Protein AF-A0A0A9ZFW3-F1 (afdb_monomer)

Solvent-accessible surface area (backbone atoms only — not comparable to full-atom values): 6592 Å² total; per-residue (Å²): 140,88,88,81,91,62,102,49,97,73,62,45,85,66,94,65,52,55,90,81,42,54,62,85,85,72,57,80,88,50,43,68,63,51,64,67,38,91,66,41,46,36,39,43,69,52,36,42,74,56,47,74,78,54,72,65,83,84,45,44,75,70,75,27,88,46,57,48,48,48,59,60,51,46,66,77,46,44,78,88,39,70,93,46,49,77,49,68,45,53,97,78,48,69,63,37,37,48,53,31,26,66,74,108

Nearest PDB structures (foldseek):
  4f67-assembly1_A  TM=9.505E-01  e=7.099E-09  Legionella pneumophila subsp. pneumophila str. Philadelphia 1
  6yub-assembly2_C  TM=6.515E-01  e=5.276E-02  Thermochaetoides thermophila
  3g5j-assembly2_B  TM=6.387E-01  e=2.867E-01  Clostridioides difficile 630
  3o3w-assembly2_D  TM=6.341E-01  e=6.684E-01  Halalkalibacterium halodurans

InterPro domains:
  IPR001763 Rhodanese-like domain [PF00581] (29-101)
  IPR001763 Rhodanese-like domain [PS50206] (36-98)
  IPR020936 tRNA uridine(34) hydroxylase [PTHR43268] (1-102)
  IPR036873 Rhodanese-like domain superfamily [G3DSA:3.40.250.10] (14-104)
  IPR036873 Rhodanese-like domain superfamily [SSF52821] (12-104)

pLDDT: mean 93.44, std 3.22, range [82.56, 97.94]

Secondary structure (DSSP, 8-state):
------SSSS--SS---TTT-------HHHHHHHTTSTTEEEEE-S-HHHHHH---TTPBP---SSGGGHHHHHHHHTGGGTTSEEEEE-SSSHHHHHHHHHH-

Organism: Lygus hesperus (NCBI:txid30085)

Foldseek 3Di:
DDDDDDPDPADQQDDFDLVPDADDDDDPVCVVVQVPDPLEAEEELDEPVVVVVHDDPNYDYLNHRGNNCVLVSCVVCLVVCVPGHYHYDYDPCPSRSGNRRSSD

Structure (mmCIF, N/CA/C/O backbone):
data_AF-A0A0A9ZFW3-F1
#
_entry.id   AF-A0A0A9ZFW3-F1
#
loop_
_atom_site.group_PDB
_atom_site.id
_atom_site.type_symbol
_atom_site.label_atom_id
_atom_site.label_alt_id
_atom_site.label_comp_id
_atom_site.label_asym_id
_atom_site.label_entity_id
_atom_site.label_seq_id
_atom_site.pdbx_PDB_ins_code
_atom_site.Cartn_x
_atom_site.Cartn_y
_atom_site.Cartn_z
_atom_site.occupancy
_atom_site.B_iso_or_equiv
_atom_site.auth_seq_id
_atom_site.auth_comp_id
_atom_site.auth_asym_id
_atom_site.auth_atom_id
_atom_site.pdbx_PDB_model_num
ATOM 1 N N . MET A 1 1 ? 11.867 -18.912 -21.926 1.00 82.56 1 MET A N 1
ATOM 2 C CA . MET A 1 1 ? 12.233 -18.254 -20.649 1.00 82.56 1 MET A CA 1
ATOM 3 C C . MET A 1 1 ? 12.623 -16.803 -20.929 1.00 82.56 1 MET A C 1
ATOM 5 O O . MET A 1 1 ? 13.339 -16.586 -21.896 1.00 82.56 1 MET A O 1
ATOM 9 N N . LYS A 1 2 ? 12.135 -15.815 -20.160 1.00 91.75 2 LYS A N 1
ATOM 10 C CA . LYS A 1 2 ? 12.526 -14.394 -20.300 1.00 91.75 2 LYS A CA 1
ATOM 11 C C . LYS A 1 2 ? 13.198 -13.923 -19.007 1.00 91.75 2 LYS A C 1
ATOM 13 O O . LYS A 1 2 ? 12.572 -13.996 -17.958 1.00 91.75 2 LYS A O 1
ATOM 18 N N . LEU A 1 3 ? 14.427 -13.416 -19.101 1.00 93.56 3 LEU A N 1
ATOM 19 C CA . LEU A 1 3 ? 15.154 -12.775 -18.000 1.00 93.56 3 LEU A CA 1
ATOM 20 C C . LEU A 1 3 ? 15.158 -11.257 -18.221 1.00 93.56 3 LEU A C 1
ATOM 22 O O . LEU A 1 3 ? 15.347 -10.798 -19.348 1.00 93.56 3 LEU A O 1
ATOM 26 N N . LYS A 1 4 ? 14.940 -10.471 -17.164 1.00 92.75 4 LYS A N 1
ATOM 27 C CA . LYS A 1 4 ? 15.047 -9.007 -17.209 1.00 92.75 4 LYS A CA 1
ATOM 28 C C . LYS A 1 4 ? 15.877 -8.521 -16.030 1.00 92.75 4 LYS A C 1
ATOM 30 O O . LYS A 1 4 ? 15.493 -8.745 -14.889 1.00 92.75 4 LYS A O 1
ATOM 35 N N . ILE A 1 5 ? 16.963 -7.812 -16.319 1.00 93.31 5 ILE A N 1
ATOM 36 C CA . ILE A 1 5 ? 17.755 -7.105 -15.311 1.00 93.31 5 ILE A CA 1
ATOM 37 C C . ILE A 1 5 ? 17.143 -5.717 -15.128 1.00 93.31 5 ILE A C 1
ATOM 39 O O . ILE A 1 5 ? 16.876 -5.003 -16.100 1.00 93.31 5 ILE A O 1
ATOM 43 N N . LYS A 1 6 ? 16.865 -5.354 -13.881 1.00 90.19 6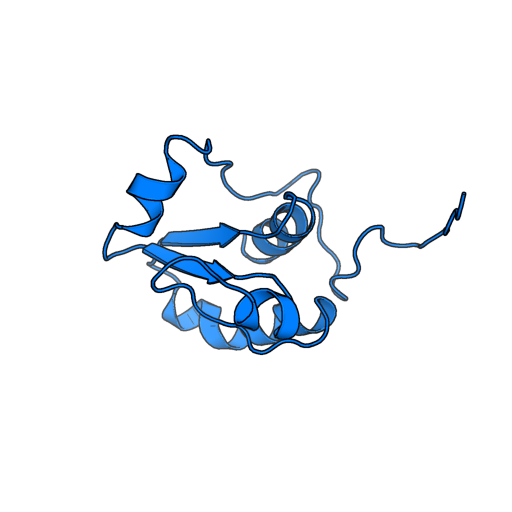 LYS A N 1
ATOM 44 C CA . LYS A 1 6 ? 16.301 -4.064 -13.486 1.00 90.19 6 LYS A CA 1
ATOM 45 C C . LYS A 1 6 ? 17.016 -3.603 -12.225 1.00 90.19 6 LYS A C 1
ATOM 47 O O . LYS A 1 6 ? 17.347 -4.433 -11.388 1.00 90.19 6 LYS A O 1
ATOM 52 N N . GLY A 1 7 ? 17.208 -2.292 -12.084 1.00 87.19 7 GLY A N 1
ATOM 53 C CA . GLY A 1 7 ? 17.725 -1.715 -10.837 1.00 87.19 7 GLY A CA 1
ATOM 54 C C . GLY A 1 7 ? 16.767 -1.895 -9.657 1.00 87.19 7 GLY A C 1
ATOM 55 O O . GLY A 1 7 ? 17.176 -1.778 -8.513 1.00 87.19 7 GLY A O 1
ATOM 56 N N . ASP A 1 8 ? 15.503 -2.208 -9.946 1.00 87.62 8 ASP A N 1
ATOM 57 C CA . ASP A 1 8 ? 14.456 -2.426 -8.963 1.00 87.62 8 ASP A CA 1
ATOM 58 C C . ASP A 1 8 ? 13.549 -3.570 -9.435 1.00 87.62 8 ASP A C 1
ATOM 60 O O . ASP A 1 8 ? 13.043 -3.529 -10.561 1.00 87.62 8 ASP A O 1
ATOM 64 N N . ILE A 1 9 ? 13.333 -4.585 -8.592 1.00 90.12 9 ILE A N 1
ATOM 65 C CA . ILE A 1 9 ? 12.523 -5.768 -8.949 1.00 90.12 9 ILE A CA 1
ATOM 66 C C . ILE A 1 9 ? 11.061 -5.361 -9.204 1.00 90.12 9 ILE A C 1
ATOM 68 O O . ILE A 1 9 ? 10.437 -5.806 -10.167 1.00 90.12 9 ILE A O 1
ATOM 72 N N . VAL A 1 10 ? 10.543 -4.447 -8.379 1.00 90.75 10 VAL A N 1
ATOM 73 C CA . VAL A 1 10 ? 9.250 -3.778 -8.562 1.00 90.75 10 VAL A CA 1
ATOM 74 C C . VAL A 1 10 ? 9.448 -2.289 -8.314 1.00 90.75 10 VAL A C 1
ATOM 76 O O . VAL A 1 10 ? 9.866 -1.885 -7.231 1.00 90.75 10 VAL A O 1
ATOM 79 N N . THR A 1 11 ? 9.188 -1.460 -9.320 1.00 92.50 11 THR A N 1
ATOM 80 C CA . THR A 1 11 ? 9.508 -0.029 -9.264 1.00 92.50 11 THR A CA 1
ATOM 81 C C . THR A 1 11 ? 8.421 0.752 -8.524 1.00 92.50 11 THR A C 1
ATOM 83 O O . THR A 1 11 ? 7.298 0.856 -9.018 1.00 92.50 11 THR A O 1
ATOM 86 N N . LEU A 1 12 ? 8.772 1.321 -7.365 1.00 93.00 12 LEU A N 1
ATOM 87 C CA . LEU A 1 12 ? 7.926 2.253 -6.601 1.00 93.00 12 LEU A CA 1
ATOM 88 C C . LEU A 1 12 ? 8.237 3.726 -6.939 1.00 93.00 12 LEU A C 1
ATOM 90 O O . LEU A 1 12 ? 7.398 4.591 -6.739 1.00 93.00 12 LEU A O 1
ATOM 94 N N . GLY A 1 13 ? 9.417 4.022 -7.493 1.00 90.62 13 GLY A N 1
ATOM 95 C CA . GLY A 1 13 ? 9.800 5.383 -7.904 1.00 90.62 13 GLY A CA 1
ATOM 96 C C . GLY A 1 13 ? 10.336 6.271 -6.776 1.00 90.62 13 GLY A C 1
ATOM 97 O O . GLY A 1 13 ? 10.844 7.350 -7.05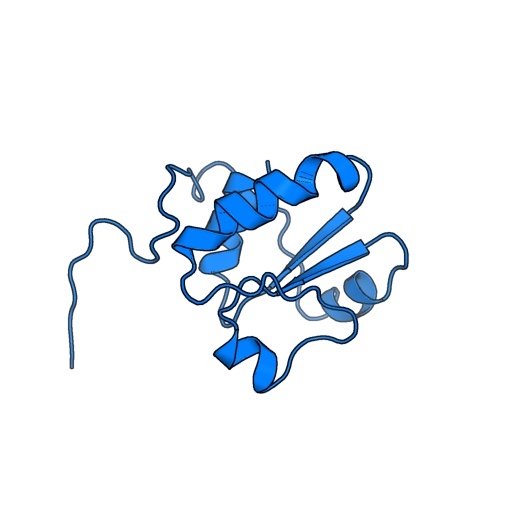5 1.00 90.62 13 GLY A O 1
ATOM 98 N N . VAL A 1 14 ? 10.299 5.794 -5.531 1.00 91.69 14 VAL A N 1
ATOM 99 C CA . VAL A 1 14 ? 10.953 6.404 -4.367 1.00 91.69 14 VAL A CA 1
ATOM 100 C C . VAL A 1 14 ? 11.852 5.380 -3.680 1.00 91.69 14 VAL A C 1
ATOM 102 O O . VAL A 1 14 ? 11.642 4.169 -3.806 1.00 91.69 14 VAL A O 1
ATOM 105 N N . ARG A 1 15 ? 12.880 5.863 -2.979 1.00 90.44 15 ARG A N 1
ATOM 106 C CA . ARG A 1 15 ? 13.804 5.006 -2.233 1.00 90.44 15 ARG A CA 1
ATOM 107 C C . ARG A 1 15 ? 13.117 4.502 -0.963 1.00 90.44 15 ARG A C 1
ATOM 109 O O . ARG A 1 15 ? 12.632 5.304 -0.178 1.00 90.44 15 ARG A O 1
ATOM 116 N N . VAL A 1 16 ? 13.115 3.185 -0.781 1.00 91.62 16 VAL A N 1
ATOM 117 C CA . VAL A 1 16 ? 12.593 2.476 0.397 1.00 91.62 16 VAL A CA 1
ATOM 118 C C . VAL A 1 16 ? 13.564 1.363 0.789 1.00 91.62 16 VAL A C 1
ATOM 120 O O . VAL A 1 16 ? 14.327 0.889 -0.058 1.00 91.62 16 VAL A O 1
ATOM 123 N N . GLU A 1 17 ? 13.528 0.930 2.048 1.00 89.50 17 GLU A N 1
ATOM 124 C CA . GLU A 1 17 ? 14.400 -0.124 2.589 1.00 89.50 17 GLU A CA 1
ATOM 125 C C . GLU A 1 17 ? 13.560 -1.298 3.137 1.00 89.50 17 GLU A C 1
ATOM 127 O O . GLU A 1 17 ? 13.539 -1.533 4.347 1.00 89.50 17 GLU A O 1
ATOM 132 N N . PRO A 1 18 ? 12.889 -2.082 2.262 1.00 86.56 18 PRO A N 1
ATOM 133 C CA . PRO A 1 18 ? 11.980 -3.165 2.661 1.00 86.56 18 PRO A CA 1
ATOM 134 C C . PRO A 1 18 ? 12.692 -4.368 3.304 1.00 86.56 18 PRO A C 1
ATOM 136 O O . PRO A 1 18 ? 12.060 -5.334 3.702 1.00 86.56 18 PRO A O 1
ATOM 139 N N . THR A 1 19 ? 14.021 -4.345 3.403 1.00 87.75 19 THR A N 1
ATOM 140 C CA . THR A 1 19 ? 14.799 -5.331 4.169 1.00 87.75 19 THR A CA 1
ATOM 141 C C . THR A 1 19 ? 15.030 -4.910 5.619 1.00 87.75 19 THR A C 1
ATOM 143 O O . THR A 1 19 ? 15.492 -5.723 6.415 1.00 87.75 19 THR A O 1
ATOM 146 N N . ARG A 1 20 ? 14.753 -3.647 5.967 1.00 88.12 20 ARG A N 1
ATOM 147 C CA . ARG A 1 20 ? 14.982 -3.085 7.307 1.00 88.12 20 ARG A CA 1
ATOM 148 C C . ARG A 1 20 ? 13.694 -2.646 7.980 1.00 88.12 20 ARG A C 1
ATOM 150 O O . ARG A 1 20 ? 13.537 -2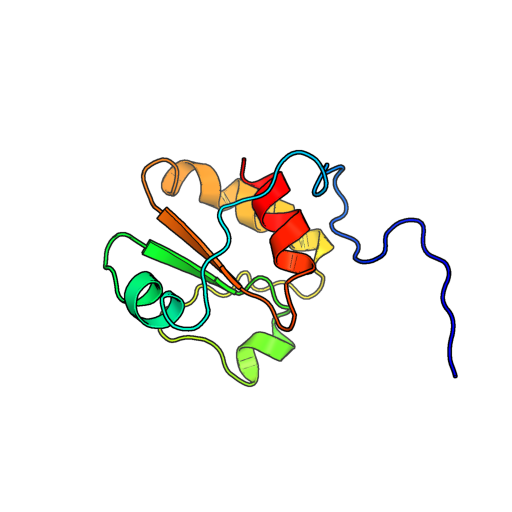.878 9.171 1.00 88.12 20 ARG A O 1
ATOM 157 N N . VAL A 1 21 ? 12.810 -1.992 7.229 1.00 89.12 21 VAL A N 1
ATOM 158 C CA . VAL A 1 21 ? 11.562 -1.425 7.744 1.00 89.12 21 VAL A CA 1
ATOM 159 C C . VAL A 1 21 ? 10.426 -1.870 6.841 1.00 89.12 21 VAL A C 1
ATOM 161 O O . VAL A 1 21 ? 10.380 -1.492 5.671 1.00 89.12 21 VAL A O 1
ATOM 164 N N . VAL A 1 22 ? 9.524 -2.675 7.394 1.00 92.06 22 VAL A N 1
ATOM 165 C CA . VAL A 1 22 ? 8.292 -3.146 6.753 1.00 92.06 22 VAL A CA 1
ATOM 166 C C . VAL A 1 22 ? 7.166 -3.158 7.774 1.00 92.06 22 VAL A C 1
ATOM 168 O O . VAL A 1 22 ? 7.405 -3.131 8.983 1.00 92.06 22 VAL A O 1
ATOM 171 N N . GLY A 1 23 ? 5.933 -3.184 7.273 1.00 90.44 23 GLY A N 1
ATOM 172 C CA . GLY A 1 23 ? 4.744 -3.318 8.104 1.00 90.44 23 GLY A CA 1
ATOM 173 C C . GLY A 1 23 ? 4.646 -4.676 8.797 1.00 90.44 23 GLY A C 1
ATOM 174 O O . GLY A 1 23 ? 5.496 -5.556 8.665 1.00 90.44 23 GLY A O 1
ATOM 175 N N . THR A 1 24 ? 3.557 -4.857 9.532 1.00 93.75 24 THR A N 1
ATOM 176 C CA . THR A 1 24 ? 3.244 -6.134 10.170 1.00 93.75 24 THR A CA 1
ATOM 177 C C . THR A 1 24 ? 2.659 -7.105 9.150 1.00 93.75 24 THR A C 1
ATOM 179 O O . THR A 1 24 ? 1.672 -6.798 8.480 1.00 93.75 24 THR A O 1
ATOM 182 N N . TYR A 1 25 ? 3.254 -8.292 9.055 1.00 95.00 25 TYR A N 1
ATOM 183 C CA . TYR A 1 25 ? 2.692 -9.395 8.284 1.00 95.00 25 TYR A CA 1
ATOM 184 C C . TYR A 1 25 ? 1.443 -9.938 8.971 1.00 95.00 25 TYR A C 1
ATOM 186 O O . TYR A 1 25 ? 1.413 -10.100 10.189 1.00 95.00 25 TYR A O 1
ATOM 194 N N . VAL A 1 26 ? 0.419 -10.233 8.175 1.00 95.44 26 VAL A N 1
ATOM 195 C CA . VAL A 1 26 ? -0.850 -10.782 8.652 1.00 95.44 26 VAL A CA 1
ATOM 196 C C . VAL A 1 26 ? -1.065 -12.119 7.967 1.00 95.44 26 VAL A C 1
ATOM 198 O O . VAL A 1 26 ? -1.054 -12.196 6.736 1.00 95.44 26 VAL A O 1
ATOM 201 N N . GLU A 1 27 ? -1.270 -13.171 8.756 1.00 94.38 27 GLU A N 1
ATOM 202 C CA . GLU A 1 27 ? -1.529 -14.498 8.210 1.00 94.38 27 GLU A CA 1
ATOM 203 C C . GLU A 1 27 ? -2.872 -14.526 7.459 1.00 94.38 27 GLU A C 1
ATOM 205 O O . GLU A 1 27 ? -3.837 -13.877 7.883 1.00 94.38 27 GLU A O 1
ATOM 210 N N . PRO A 1 28 ? -3.015 -15.333 6.390 1.00 91.88 28 PRO A N 1
ATOM 211 C CA . PRO A 1 28 ? -4.261 -15.411 5.622 1.00 91.88 28 PRO A CA 1
ATOM 212 C C . PRO A 1 28 ? -5.503 -15.716 6.473 1.00 91.88 28 PRO A C 1
ATOM 214 O O . PRO A 1 28 ? -6.595 -15.226 6.185 1.00 91.88 28 PRO A O 1
ATOM 217 N N . ARG A 1 29 ? -5.335 -16.498 7.549 1.00 93.19 29 ARG A N 1
ATOM 218 C CA . ARG A 1 29 ? -6.408 -16.845 8.497 1.00 93.19 29 ARG A CA 1
ATOM 219 C C . ARG A 1 29 ? -6.903 -15.650 9.322 1.00 93.19 29 ARG A C 1
ATOM 221 O O . ARG A 1 29 ? -8.047 -15.652 9.760 1.00 93.19 29 ARG A O 1
ATOM 228 N N . GLU A 1 30 ? -6.058 -14.641 9.520 1.00 95.06 30 GLU A N 1
ATOM 229 C CA . GLU A 1 30 ? -6.349 -13.438 10.312 1.00 95.06 30 GLU A CA 1
ATOM 230 C C . GLU A 1 30 ? -6.808 -12.274 9.427 1.00 95.06 30 GLU A C 1
ATOM 232 O O . GLU A 1 30 ? -7.558 -11.407 9.877 1.00 95.06 30 GLU A O 1
ATOM 237 N N . TRP A 1 31 ? -6.427 -12.286 8.145 1.00 95.62 31 TRP A N 1
ATOM 238 C CA . TRP A 1 31 ? -6.737 -11.230 7.181 1.00 95.62 31 TRP A CA 1
ATOM 239 C C . TRP A 1 31 ? -8.228 -10.889 7.119 1.00 95.62 31 TRP A C 1
ATOM 241 O O . TRP A 1 31 ? -8.605 -9.724 7.234 1.00 95.62 31 TRP A O 1
ATOM 251 N N . ASN A 1 32 ? -9.091 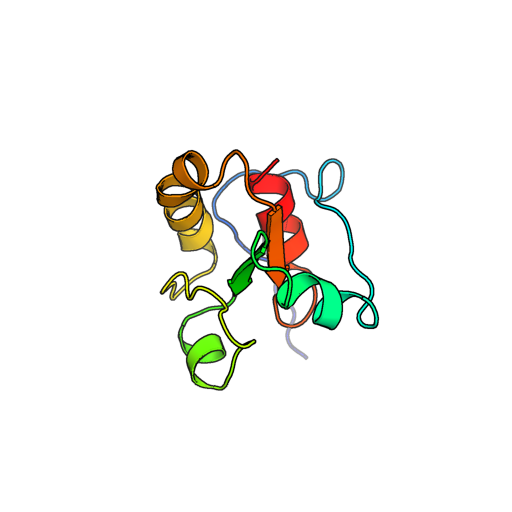-11.901 6.990 1.00 94.88 32 ASN A N 1
ATOM 252 C CA . ASN A 1 32 ? -10.534 -11.684 6.866 1.00 94.88 32 ASN A CA 1
ATOM 253 C C . ASN A 1 32 ? -11.142 -11.026 8.109 1.00 94.88 32 ASN A C 1
ATOM 255 O O . ASN A 1 32 ? -12.077 -10.242 7.970 1.00 94.88 32 ASN A O 1
ATOM 259 N N . ALA A 1 33 ? -10.628 -11.342 9.301 1.00 95.38 33 ALA A N 1
ATOM 260 C CA . ALA A 1 33 ? -11.074 -10.723 10.544 1.00 95.38 33 ALA A CA 1
ATOM 261 C C . ALA A 1 33 ? -10.568 -9.278 10.654 1.00 95.38 33 ALA A C 1
ATOM 263 O O . ALA A 1 33 ? -11.312 -8.405 11.092 1.00 95.38 33 ALA A O 1
ATOM 264 N N . LEU A 1 34 ? -9.334 -9.010 10.213 1.00 95.56 34 LEU A N 1
ATOM 265 C CA . LEU A 1 34 ? -8.749 -7.669 10.195 1.00 95.56 34 LEU A CA 1
ATOM 266 C C . LEU A 1 34 ? -9.539 -6.713 9.292 1.00 95.56 34 LEU A C 1
ATOM 268 O O . LEU A 1 34 ? -9.933 -5.642 9.739 1.00 95.56 34 LEU A O 1
ATOM 272 N N . ILE A 1 35 ? -9.809 -7.098 8.041 1.00 95.88 35 ILE A N 1
ATOM 273 C CA . ILE A 1 35 ? -10.463 -6.210 7.059 1.00 95.88 35 ILE A CA 1
ATOM 274 C C . ILE A 1 35 ? -11.951 -5.950 7.339 1.00 95.88 35 ILE A C 1
ATOM 276 O O . ILE A 1 35 ? -12.565 -5.128 6.665 1.00 95.88 35 ILE A O 1
ATOM 280 N N . GLN A 1 36 ? -12.548 -6.669 8.292 1.00 94.69 36 GLN A N 1
ATOM 281 C CA . GLN A 1 36 ? -13.927 -6.448 8.740 1.00 94.69 36 GLN A CA 1
ATOM 282 C C . GLN A 1 36 ? -14.020 -5.446 9.896 1.00 94.69 36 GLN A C 1
ATOM 284 O O . GLN A 1 36 ? -15.123 -5.023 10.244 1.00 94.69 36 GLN A O 1
ATOM 289 N N . GLN A 1 37 ? -12.891 -5.069 10.501 1.00 94.88 37 GLN A N 1
ATOM 290 C CA . GLN A 1 37 ? -12.884 -4.109 11.598 1.00 94.88 37 GLN A CA 1
ATOM 291 C C . GLN A 1 37 ? -13.212 -2.697 11.077 1.00 94.88 37 GLN A C 1
ATOM 293 O O . GLN A 1 37 ? -12.664 -2.273 10.058 1.00 94.88 37 GLN A O 1
ATOM 298 N N . PRO A 1 38 ? -14.084 -1.939 11.763 1.00 90.00 38 PRO A N 1
ATOM 299 C CA . PRO A 1 38 ? -14.536 -0.625 11.297 1.00 90.00 38 PRO A CA 1
ATOM 300 C C . PRO A 1 38 ? -13.446 0.460 11.349 1.00 90.00 38 PRO A C 1
ATOM 302 O O . PRO A 1 38 ? -13.557 1.479 10.669 1.00 90.00 38 PRO A O 1
ATOM 305 N N . ASP A 1 39 ? -12.400 0.262 12.153 1.00 91.50 39 ASP A N 1
ATOM 306 C CA . ASP A 1 39 ? -11.247 1.156 12.306 1.00 91.50 39 ASP A CA 1
ATOM 307 C C . ASP A 1 39 ? -10.100 0.846 11.327 1.00 91.50 39 ASP A C 1
ATOM 309 O O . ASP A 1 39 ? -9.073 1.532 11.343 1.00 91.50 39 ASP A O 1
ATOM 313 N N . VAL A 1 40 ? -10.268 -0.163 10.464 1.00 95.81 40 VAL A N 1
ATOM 314 C CA . VAL A 1 40 ? -9.256 -0.590 9.497 1.00 95.81 40 VAL A CA 1
ATOM 315 C C . VAL A 1 40 ? -9.568 -0.039 8.111 1.00 95.81 40 VAL A C 1
ATOM 317 O O . VAL A 1 40 ? -10.621 -0.280 7.524 1.00 95.81 40 VAL A O 1
ATOM 320 N N . ILE A 1 41 ? -8.597 0.672 7.550 1.00 96.50 41 ILE A N 1
ATOM 321 C CA . ILE A 1 41 ? -8.594 1.088 6.154 1.00 96.50 41 ILE A CA 1
ATOM 322 C C . ILE A 1 41 ? -7.934 -0.004 5.334 1.00 96.50 41 ILE A C 1
ATOM 324 O O . ILE A 1 41 ? -6.775 -0.344 5.556 1.00 96.50 41 ILE A O 1
ATOM 328 N N . VAL A 1 42 ? -8.652 -0.511 4.343 1.00 97.31 42 VAL A N 1
ATOM 329 C CA . VAL A 1 42 ? -8.150 -1.546 3.444 1.00 97.31 42 VAL A CA 1
ATOM 330 C C . VAL A 1 42 ? -7.752 -0.894 2.124 1.00 97.31 42 VAL A C 1
ATOM 332 O O . VAL A 1 42 ? -8.575 -0.236 1.494 1.00 97.31 42 VAL A O 1
ATOM 335 N N . ILE A 1 43 ? -6.503 -1.064 1.690 1.00 97.31 43 ILE A N 1
ATOM 33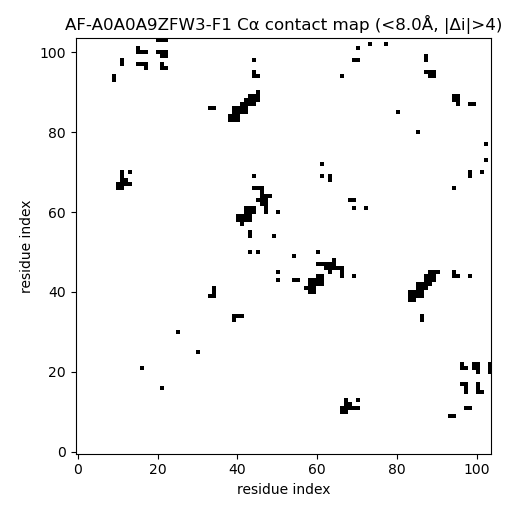6 C CA . ILE A 1 43 ? -5.973 -0.469 0.456 1.00 97.31 43 ILE A CA 1
ATOM 337 C C . ILE A 1 43 ? -5.521 -1.571 -0.497 1.00 97.31 43 ILE A C 1
ATOM 339 O O . ILE A 1 43 ? -4.674 -2.406 -0.167 1.00 97.31 43 ILE A O 1
ATOM 343 N N . ASP A 1 44 ? -6.048 -1.527 -1.717 1.00 97.62 44 ASP A N 1
ATOM 344 C CA . ASP A 1 44 ? -5.577 -2.363 -2.812 1.00 97.62 44 ASP A CA 1
ATOM 345 C C . ASP A 1 44 ? -4.379 -1.686 -3.488 1.00 97.62 44 ASP A C 1
ATOM 347 O O . ASP A 1 44 ? -4.522 -0.682 -4.176 1.00 97.62 44 ASP A O 1
ATOM 351 N N . THR A 1 45 ? -3.171 -2.214 -3.300 1.00 96.31 45 THR A N 1
ATOM 352 C CA . THR A 1 45 ? -1.948 -1.602 -3.867 1.00 96.31 45 THR A CA 1
ATOM 353 C C . THR A 1 45 ? -1.728 -1.960 -5.344 1.00 9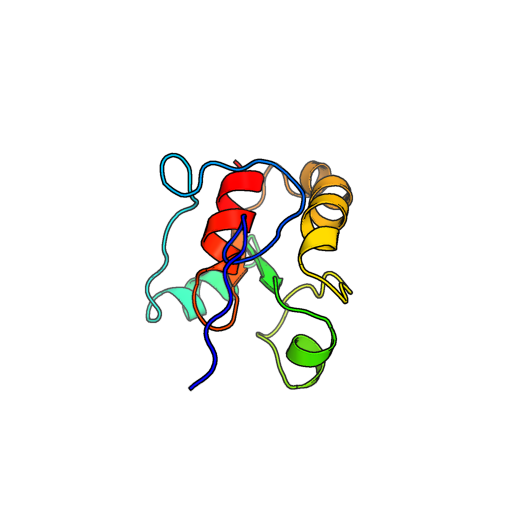6.31 45 THR A C 1
ATOM 355 O O . THR A 1 45 ? -0.673 -1.673 -5.926 1.00 96.31 45 THR A O 1
ATOM 358 N N . ARG A 1 46 ? -2.696 -2.649 -5.961 1.00 97.19 46 ARG A N 1
ATOM 359 C CA . ARG A 1 46 ? -2.621 -3.098 -7.348 1.00 97.19 46 ARG A CA 1
ATOM 360 C C . ARG A 1 46 ? -3.031 -2.006 -8.332 1.00 97.19 46 ARG A C 1
ATOM 362 O O . ARG A 1 46 ? -3.553 -0.958 -7.966 1.00 97.19 46 ARG A O 1
ATOM 369 N N . ASN A 1 47 ? -2.771 -2.255 -9.61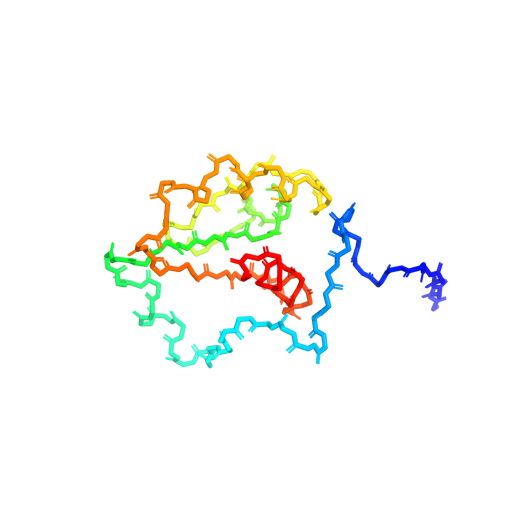4 1.00 96.31 47 ASN A N 1
ATOM 370 C CA . ASN A 1 47 ? -3.198 -1.335 -10.660 1.00 96.31 47 ASN A CA 1
ATOM 371 C C . ASN A 1 47 ? -4.718 -1.423 -10.872 1.00 96.31 47 ASN A C 1
ATOM 373 O O . ASN A 1 47 ? -5.334 -2.463 -10.642 1.00 96.31 47 ASN A O 1
ATOM 377 N N . GLU A 1 48 ? -5.301 -0.363 -11.427 1.00 95.75 48 GLU A N 1
ATOM 378 C CA . GLU A 1 48 ? -6.738 -0.221 -11.688 1.00 95.75 48 GLU A CA 1
ATOM 379 C C . GLU A 1 48 ? -7.340 -1.429 -12.426 1.00 95.75 48 GLU A C 1
ATOM 381 O O . GLU A 1 48 ? -8.441 -1.876 -12.110 1.00 95.75 48 GLU A O 1
ATOM 386 N N . TYR A 1 49 ? -6.619 -2.003 -13.394 1.00 96.00 49 TYR A N 1
ATOM 387 C CA . TYR A 1 49 ? -7.115 -3.169 -14.125 1.00 96.00 49 TYR A CA 1
ATOM 388 C C . TYR A 1 49 ? -7.284 -4.404 -13.224 1.00 96.00 49 TYR A C 1
ATOM 390 O O . TYR A 1 49 ? -8.242 -5.143 -13.416 1.00 96.00 49 TYR A O 1
ATOM 398 N N . GLU A 1 50 ? -6.397 -4.610 -12.244 1.00 96.19 50 GLU A N 1
ATOM 399 C CA . GLU A 1 50 ? -6.450 -5.737 -11.301 1.00 96.19 50 GLU A CA 1
ATOM 400 C C . GLU A 1 50 ? -7.601 -5.552 -10.311 1.00 96.19 50 GLU A C 1
ATOM 402 O O . GLU A 1 50 ? -8.309 -6.510 -10.012 1.00 96.19 50 GLU A O 1
ATOM 407 N N . PHE A 1 51 ? -7.816 -4.314 -9.854 1.00 96.94 51 PHE A N 1
ATOM 408 C CA . PHE A 1 51 ? -8.934 -3.959 -8.981 1.00 96.94 51 PHE A CA 1
ATOM 409 C C . PHE A 1 51 ? -10.284 -4.242 -9.652 1.00 96.94 51 PHE A C 1
ATOM 411 O O . PHE A 1 51 ? -11.164 -4.847 -9.047 1.00 96.94 51 PHE A O 1
ATOM 418 N N . ARG A 1 52 ? -10.441 -3.848 -10.926 1.00 95.50 52 ARG A N 1
ATOM 419 C CA . ARG A 1 52 ? -11.692 -4.037 -11.686 1.00 95.50 52 ARG A CA 1
ATOM 420 C C . ARG A 1 52 ? -12.069 -5.502 -11.897 1.00 95.50 52 ARG A C 1
ATOM 422 O O . ARG A 1 52 ? -13.250 -5.793 -12.038 1.00 95.50 52 ARG A O 1
ATOM 429 N N . VAL A 1 53 ? -11.090 -6.407 -11.938 1.00 96.56 53 VAL A N 1
ATOM 430 C CA . VAL A 1 53 ? -11.351 -7.856 -12.032 1.00 96.56 53 VAL A CA 1
ATOM 431 C C . VAL A 1 53 ? -11.926 -8.399 -10.719 1.00 96.56 53 VAL A C 1
ATOM 433 O O . VAL A 1 53 ? -12.672 -9.372 -10.727 1.00 96.56 53 VAL A O 1
ATOM 436 N N . GLY A 1 54 ? -11.614 -7.759 -9.594 1.00 96.69 54 GLY A N 1
ATOM 437 C CA . GLY A 1 54 ? -12.129 -8.109 -8.279 1.00 96.69 54 GLY A CA 1
ATOM 438 C C . GLY A 1 54 ? -11.191 -7.630 -7.180 1.00 96.69 54 GLY A C 1
ATOM 439 O O . GLY A 1 54 ? -9.972 -7.585 -7.359 1.00 96.69 54 GLY A O 1
ATOM 440 N N . THR A 1 55 ? -11.756 -7.286 -6.029 1.00 97.94 55 THR A N 1
ATOM 441 C CA . THR A 1 55 ? -11.021 -6.784 -4.863 1.00 97.94 55 THR A CA 1
ATOM 442 C C . THR A 1 55 ? -11.702 -7.233 -3.565 1.00 97.94 55 THR A C 1
ATOM 444 O O . THR A 1 55 ? -12.804 -7.789 -3.600 1.00 97.94 55 THR A O 1
ATOM 447 N N . PHE A 1 56 ? -11.072 -6.989 -2.415 1.00 96.44 56 PHE A N 1
ATOM 448 C CA . PHE A 1 56 ? -11.730 -7.188 -1.124 1.00 96.44 56 PHE A CA 1
ATOM 449 C C . PHE A 1 56 ? -12.830 -6.142 -0.909 1.00 96.44 56 PHE A C 1
ATOM 451 O O . PHE A 1 56 ? -12.732 -4.992 -1.340 1.00 96.44 56 PHE A O 1
ATOM 458 N N . ARG A 1 57 ? -13.909 -6.543 -0.230 1.00 94.44 57 ARG A N 1
ATOM 459 C CA . ARG A 1 57 ? -15.034 -5.650 0.072 1.00 94.44 57 ARG A CA 1
ATOM 460 C C . ARG A 1 57 ? -14.547 -4.458 0.900 1.00 94.44 57 ARG A C 1
ATOM 462 O O . ARG A 1 57 ? -13.861 -4.649 1.894 1.00 94.44 57 ARG A O 1
ATOM 469 N N . GLY A 1 58 ? -14.931 -3.249 0.493 1.00 94.25 58 GLY A N 1
ATOM 470 C CA . GLY A 1 58 ? -14.547 -2.015 1.186 1.00 94.25 58 GLY A CA 1
ATOM 471 C C . GLY A 1 58 ? -13.107 -1.560 0.930 1.00 94.25 58 GLY A C 1
ATOM 472 O O . GLY A 1 58 ? -12.705 -0.540 1.482 1.00 94.25 58 GLY A O 1
ATOM 473 N N . ALA A 1 59 ? -12.340 -2.266 0.089 1.00 97.31 59 ALA A N 1
ATOM 474 C CA . ALA A 1 59 ? -10.995 -1.843 -0.271 1.00 97.31 59 ALA A CA 1
ATOM 475 C C . ALA A 1 59 ? -11.014 -0.554 -1.104 1.00 97.31 59 ALA A C 1
ATOM 477 O O . ALA A 1 59 ? -11.758 -0.425 -2.080 1.00 97.31 59 ALA A O 1
ATOM 478 N N . ILE A 1 60 ? -10.147 0.384 -0.734 1.00 97.00 60 ILE A N 1
ATOM 479 C CA . ILE A 1 60 ? -9.919 1.625 -1.462 1.00 97.00 60 ILE A CA 1
ATOM 480 C C . ILE A 1 60 ? -9.104 1.317 -2.717 1.00 97.00 60 ILE A C 1
ATOM 482 O O . ILE A 1 60 ? -8.040 0.694 -2.651 1.00 97.00 60 ILE A O 1
ATOM 486 N N . ASN A 1 61 ? -9.603 1.795 -3.858 1.00 96.94 61 ASN A N 1
ATOM 487 C CA . ASN A 1 61 ? -8.870 1.804 -5.115 1.00 96.94 61 ASN A CA 1
ATOM 488 C C . ASN A 1 61 ? -8.019 3.081 -5.200 1.00 96.94 61 ASN A C 1
ATOM 490 O O . ASN A 1 61 ? -8.585 4.173 -5.224 1.00 96.94 61 ASN A O 1
ATOM 494 N N . PRO A 1 62 ? -6.686 2.990 -5.310 1.00 95.38 62 PRO A N 1
ATOM 495 C CA . PRO A 1 62 ? -5.838 4.164 -5.483 1.00 95.38 62 PRO A CA 1
ATOM 496 C C . PRO A 1 62 ? -5.902 4.751 -6.906 1.00 95.38 62 PRO A C 1
ATOM 498 O O . PRO A 1 62 ? -5.265 5.764 -7.177 1.00 95.38 62 PRO A O 1
ATOM 501 N N . HIS A 1 63 ? -6.642 4.119 -7.828 1.00 96.44 63 HIS A N 1
ATOM 502 C CA . HIS A 1 63 ? -6.812 4.540 -9.225 1.00 96.44 63 HIS A CA 1
ATOM 503 C C . HIS A 1 63 ? -5.482 4.709 -9.985 1.00 96.44 63 HIS A C 1
ATOM 505 O O . HIS A 1 63 ? -5.339 5.556 -10.869 1.00 96.44 63 HIS A O 1
ATOM 511 N N . ILE A 1 64 ? -4.494 3.869 -9.660 1.00 95.94 64 ILE A N 1
ATOM 512 C CA . ILE A 1 64 ? -3.166 3.902 -10.280 1.00 95.94 64 ILE A CA 1
ATOM 513 C C . ILE A 1 64 ? -3.086 2.977 -11.494 1.00 95.94 64 ILE A C 1
ATOM 515 O O . ILE A 1 64 ? -3.580 1.850 -11.493 1.00 95.94 64 ILE A O 1
ATOM 519 N N . ARG A 1 65 ? -2.383 3.419 -12.537 1.00 96.50 65 ARG A N 1
ATOM 520 C CA . ARG A 1 65 ? -2.032 2.584 -13.700 1.00 96.50 65 ARG A CA 1
ATOM 521 C C . ARG A 1 65 ? -0.657 1.944 -13.547 1.00 96.50 65 ARG A C 1
ATOM 523 O O . ARG A 1 65 ? -0.363 0.950 -14.210 1.00 96.50 65 ARG A O 1
ATOM 530 N N . ARG A 1 66 ? 0.203 2.542 -12.721 1.00 95.62 66 ARG A N 1
ATOM 531 C CA . ARG A 1 66 ? 1.557 2.079 -12.413 1.00 95.62 66 ARG A CA 1
ATOM 532 C C . ARG A 1 66 ? 1.804 2.209 -10.918 1.00 95.62 66 ARG A C 1
ATOM 534 O O . ARG A 1 66 ? 1.459 3.225 -10.324 1.00 95.62 66 ARG A O 1
ATOM 541 N N . PHE A 1 67 ? 2.506 1.236 -10.344 1.00 95.62 67 PHE A N 1
ATOM 542 C CA . PHE A 1 67 ? 2.859 1.246 -8.922 1.00 95.62 67 PHE A CA 1
ATOM 543 C C . PHE A 1 67 ? 3.717 2.455 -8.511 1.00 95.62 67 PHE A C 1
ATOM 545 O O . PHE A 1 67 ? 3.650 2.896 -7.372 1.00 95.62 67 PHE A O 1
ATOM 552 N N . THR A 1 68 ? 4.432 3.074 -9.454 1.00 96.00 68 THR A N 1
ATOM 553 C CA . THR A 1 68 ? 5.164 4.329 -9.226 1.00 96.00 68 THR A CA 1
ATOM 554 C C . THR A 1 68 ? 4.283 5.519 -8.843 1.00 96.00 68 THR A C 1
ATOM 556 O O . THR A 1 68 ? 4.807 6.530 -8.406 1.00 96.00 68 THR A O 1
ATOM 559 N N . GLN A 1 69 ? 2.965 5.428 -9.042 1.00 96.94 69 GLN A N 1
ATOM 560 C CA . GLN A 1 69 ? 1.996 6.468 -8.673 1.00 96.94 69 GLN A CA 1
ATOM 561 C C . GLN A 1 69 ? 1.445 6.271 -7.251 1.00 96.94 69 GLN A C 1
ATOM 563 O O . GLN A 1 69 ? 0.761 7.144 -6.725 1.00 96.94 69 GLN A O 1
ATOM 568 N N . PHE A 1 70 ? 1.719 5.123 -6.622 1.00 96.62 70 PHE A N 1
ATOM 569 C CA . PHE A 1 70 ? 1.248 4.823 -5.272 1.00 96.62 70 PHE A CA 1
ATOM 570 C C . PHE A 1 70 ? 1.773 5.800 -4.199 1.00 96.62 70 PHE A C 1
ATOM 572 O O . PHE A 1 70 ? 0.982 6.170 -3.333 1.00 96.62 70 PHE A O 1
ATOM 579 N N . PRO A 1 71 ? 3.038 6.276 -4.238 1.00 96.19 71 PRO A N 1
ATOM 580 C CA . PRO A 1 71 ? 3.523 7.252 -3.261 1.00 96.19 71 PRO A CA 1
ATOM 581 C C . PRO A 1 71 ? 2.712 8.550 -3.239 1.00 96.19 71 PRO A C 1
ATOM 583 O O . PRO A 1 71 ? 2.416 9.067 -2.164 1.00 96.19 71 PRO A O 1
ATOM 586 N N . ASP A 1 72 ? 2.303 9.048 -4.409 1.00 96.12 72 ASP A N 1
ATOM 587 C CA . ASP A 1 72 ? 1.482 10.258 -4.507 1.00 96.12 72 ASP A CA 1
ATOM 588 C C . ASP A 1 72 ? 0.098 10.042 -3.898 1.00 96.12 72 ASP A C 1
ATOM 590 O O . ASP A 1 72 ? -0.375 10.877 -3.128 1.00 96.12 72 ASP A O 1
ATOM 594 N N . PHE A 1 73 ? -0.526 8.897 -4.194 1.00 95.75 73 PHE A N 1
ATOM 595 C CA . PHE A 1 73 ? -1.787 8.506 -3.569 1.00 95.75 73 PHE A CA 1
ATOM 596 C C . PHE A 1 73 ? -1.658 8.473 -2.044 1.00 95.75 73 PHE A C 1
ATOM 598 O O . PHE A 1 73 ? -2.460 9.100 -1.352 1.00 95.75 73 PHE A O 1
ATOM 605 N N . LEU A 1 74 ? -0.630 7.798 -1.521 1.00 94.31 74 LEU A N 1
ATOM 606 C CA . LEU A 1 74 ? -0.428 7.672 -0.083 1.00 94.31 74 LEU A CA 1
ATOM 607 C C . LEU A 1 74 ? -0.220 9.044 0.563 1.00 94.31 74 LEU A C 1
ATOM 609 O O . LEU A 1 74 ? -0.901 9.362 1.529 1.00 94.31 74 LEU A O 1
ATOM 613 N N . ARG A 1 75 ? 0.636 9.901 -0.006 1.00 92.81 75 ARG A N 1
ATOM 614 C CA . ARG A 1 75 ? 0.915 11.249 0.515 1.00 92.81 75 ARG A CA 1
ATOM 615 C C . ARG A 1 75 ? -0.340 12.119 0.625 1.00 92.81 75 ARG A C 1
ATOM 617 O O . ARG A 1 75 ? -0.456 12.892 1.569 1.00 92.81 75 ARG A O 1
ATOM 624 N N . LEU A 1 76 ? -1.272 11.999 -0.320 1.00 94.06 76 LEU A N 1
ATOM 625 C CA . LEU A 1 76 ? -2.534 12.748 -0.297 1.00 94.06 76 LEU A CA 1
ATOM 626 C C . LEU A 1 76 ? -3.492 12.287 0.813 1.00 94.06 76 LEU A C 1
ATOM 628 O O . LEU A 1 76 ? -4.357 13.057 1.217 1.00 94.06 76 LEU A O 1
ATOM 632 N N . HIS A 1 77 ? -3.346 11.052 1.299 1.00 92.94 77 HIS A N 1
ATOM 633 C CA . HIS A 1 77 ? -4.285 10.428 2.232 1.00 92.94 77 HIS A CA 1
ATOM 634 C C . HIS A 1 77 ? -3.672 10.110 3.605 1.00 92.94 77 HIS A C 1
ATOM 636 O O . HIS A 1 77 ? -4.410 9.812 4.536 1.00 92.94 77 HIS A O 1
ATOM 642 N N . LEU A 1 78 ? -2.351 10.167 3.768 1.00 87.69 78 LEU A N 1
ATOM 643 C CA . LEU A 1 78 ? -1.695 9.719 4.998 1.00 87.69 78 LEU A CA 1
ATOM 644 C C . LEU A 1 78 ? -2.082 10.580 6.210 1.00 87.69 78 LEU A C 1
ATOM 646 O O . LEU A 1 78 ? -2.339 10.045 7.283 1.00 87.69 78 LEU A O 1
ATOM 650 N N . GLU A 1 79 ? -2.202 11.898 6.025 1.00 88.12 79 GLU A N 1
ATOM 651 C CA . GLU A 1 79 ? -2.574 12.840 7.094 1.00 88.12 79 GLU A CA 1
ATOM 652 C C . GLU A 1 79 ? -3.934 12.512 7.727 1.00 88.12 79 GLU A C 1
ATOM 654 O O . GLU A 1 79 ? -4.064 12.457 8.946 1.00 88.12 79 GLU A O 1
ATOM 659 N N . GLN A 1 80 ? -4.942 12.215 6.906 1.00 90.50 80 GLN A N 1
ATOM 660 C CA . GLN A 1 80 ? -6.293 11.867 7.372 1.00 90.50 80 GLN A CA 1
ATOM 661 C C . GLN A 1 80 ? -6.386 10.457 7.982 1.00 90.50 80 GLN A C 1
ATOM 663 O O . GLN A 1 80 ? -7.415 10.098 8.559 1.00 90.50 80 GLN A O 1
ATOM 668 N N . TRP A 1 81 ? -5.349 9.632 7.825 1.00 91.81 81 TRP A N 1
ATOM 669 C CA . TRP A 1 81 ? -5.313 8.243 8.290 1.00 91.81 81 TRP A CA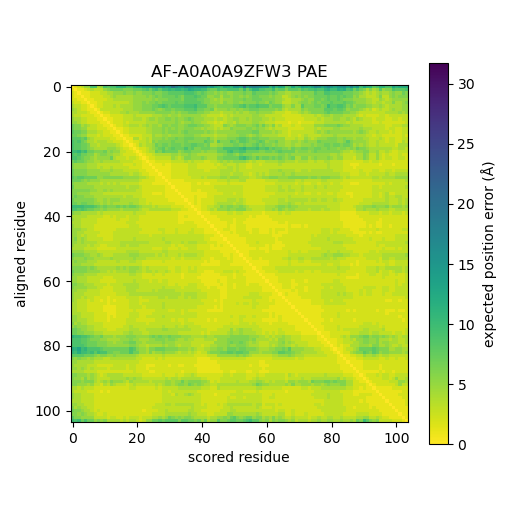 1
ATOM 670 C C . TRP A 1 81 ? -4.311 8.010 9.418 1.00 91.81 81 TRP A C 1
ATOM 672 O O . TRP A 1 81 ? -4.128 6.867 9.823 1.00 91.81 81 TRP A O 1
ATOM 682 N N . ARG A 1 82 ? -3.700 9.075 9.947 1.00 85.69 82 ARG A N 1
ATOM 683 C CA . ARG A 1 82 ? -2.635 9.013 10.956 1.00 85.69 82 ARG A CA 1
ATOM 684 C C . ARG A 1 82 ? -2.989 8.159 12.182 1.00 85.69 82 ARG A C 1
ATOM 686 O O . ARG A 1 82 ? -2.128 7.442 12.676 1.00 85.69 82 ARG A O 1
ATOM 693 N N . ASP A 1 83 ? -4.250 8.185 12.610 1.00 87.94 83 ASP A N 1
ATOM 694 C CA . ASP A 1 83 ? -4.739 7.450 13.789 1.00 87.94 83 ASP A CA 1
ATOM 695 C C . ASP A 1 83 ? -5.493 6.153 13.441 1.00 87.94 83 ASP A C 1
ATOM 697 O O . ASP A 1 83 ? -6.159 5.559 14.289 1.00 87.94 83 ASP A O 1
ATOM 701 N N . LYS A 1 84 ? -5.443 5.716 12.177 1.00 91.12 84 LYS A N 1
ATOM 702 C CA . LYS A 1 84 ? -6.172 4.541 11.684 1.00 91.12 84 LYS A CA 1
ATOM 703 C C . LYS A 1 84 ? -5.224 3.404 11.340 1.00 91.12 84 LYS A C 1
ATOM 705 O O . LYS A 1 84 ? -4.103 3.611 10.883 1.00 91.12 84 LYS A O 1
ATOM 710 N N . LYS A 1 85 ? -5.707 2.172 11.492 1.00 93.62 85 LYS A N 1
ATOM 711 C CA . LYS A 1 85 ? -4.977 0.990 11.027 1.00 93.62 85 LYS A CA 1
ATOM 712 C C . LYS A 1 85 ? -5.104 0.889 9.513 1.00 93.62 85 LYS A C 1
ATOM 714 O O . LYS A 1 85 ? -6.211 0.961 8.984 1.00 93.62 85 LYS A O 1
ATOM 719 N N . ILE A 1 86 ? -3.991 0.678 8.818 1.00 95.38 86 ILE A N 1
ATOM 720 C CA . ILE A 1 86 ? -3.973 0.504 7.362 1.00 95.38 86 ILE A CA 1
ATOM 721 C C . ILE A 1 86 ? -3.581 -0.938 7.034 1.00 95.38 86 ILE A C 1
ATOM 723 O O . ILE A 1 86 ? -2.471 -1.375 7.329 1.00 95.38 86 ILE A O 1
ATOM 727 N N . ALA A 1 87 ? -4.484 -1.668 6.386 1.00 96.62 87 ALA A N 1
ATOM 728 C CA . ALA A 1 87 ? -4.258 -2.999 5.844 1.00 96.62 87 ALA A CA 1
ATOM 729 C C . ALA A 1 87 ? -4.042 -2.911 4.325 1.00 96.62 87 ALA A C 1
ATOM 731 O O . ALA A 1 87 ? -4.912 -2.457 3.583 1.00 96.62 87 ALA A O 1
ATOM 732 N N . MET A 1 88 ? -2.882 -3.358 3.844 1.00 96.44 88 MET A N 1
ATOM 733 C CA . MET A 1 88 ? -2.513 -3.321 2.424 1.00 96.44 88 MET A CA 1
ATOM 734 C C . MET A 1 88 ? -2.378 -4.729 1.857 1.00 96.44 88 MET A C 1
ATOM 736 O O . MET A 1 88 ? -1.769 -5.594 2.481 1.00 96.44 88 MET A O 1
ATOM 740 N N . PHE A 1 89 ? -2.863 -4.945 0.635 1.00 97.19 89 PHE A N 1
ATOM 741 C CA . PHE A 1 89 ? -2.664 -6.210 -0.073 1.00 97.19 89 PHE A CA 1
ATOM 742 C C . PHE A 1 89 ? -2.271 -6.005 -1.540 1.00 97.19 89 PHE A C 1
ATOM 744 O O . PHE A 1 89 ? -2.489 -4.953 -2.149 1.00 97.19 89 PHE A O 1
ATOM 751 N N . CYS A 1 90 ? -1.661 -7.045 -2.108 1.00 94.81 90 CYS A N 1
ATOM 752 C CA . CYS A 1 90 ? -1.396 -7.201 -3.532 1.00 94.81 90 CYS A CA 1
ATOM 753 C C . CYS A 1 90 ? -1.457 -8.691 -3.900 1.00 94.81 90 CYS A C 1
ATOM 755 O O . CYS A 1 90 ? -1.788 -9.525 -3.066 1.00 94.81 90 CYS A O 1
ATOM 757 N N . THR A 1 91 ? -1.119 -9.047 -5.139 1.00 94.25 91 THR A N 1
ATOM 758 C CA . THR A 1 91 ? -1.208 -10.433 -5.632 1.00 94.25 91 THR A CA 1
ATOM 759 C C . THR A 1 91 ? -0.284 -11.421 -4.909 1.00 94.25 91 THR A C 1
ATOM 761 O O . THR A 1 91 ? -0.642 -12.580 -4.763 1.00 94.25 91 THR A O 1
ATOM 764 N N . GLY A 1 92 ? 0.912 -10.992 -4.493 1.00 90.94 92 GLY A N 1
ATOM 765 C CA . GLY A 1 92 ? 1.956 -11.901 -3.993 1.00 90.94 92 GLY A CA 1
ATOM 766 C C . GLY A 1 92 ? 2.950 -11.249 -3.035 1.00 90.94 92 GLY A C 1
ATOM 767 O O . GLY A 1 92 ? 4.129 -11.575 -3.059 1.00 90.94 92 GLY A O 1
ATOM 768 N N . GLY A 1 93 ? 2.510 -10.259 -2.261 1.00 92.06 93 GLY A N 1
ATOM 769 C CA . GLY A 1 93 ? 3.299 -9.610 -1.204 1.00 92.06 93 GLY A CA 1
ATOM 770 C C . GLY A 1 93 ? 4.299 -8.535 -1.650 1.00 92.06 93 GLY A C 1
ATOM 771 O O . GLY A 1 93 ? 4.358 -7.487 -1.025 1.00 92.06 93 GLY A O 1
ATOM 772 N N . ILE A 1 94 ? 5.018 -8.695 -2.767 1.00 92.75 94 ILE A N 1
ATOM 773 C CA . ILE A 1 94 ? 6.176 -7.823 -3.088 1.00 92.75 94 ILE A CA 1
ATOM 774 C C . ILE A 1 94 ? 5.877 -6.309 -3.179 1.00 92.75 94 ILE A C 1
ATOM 776 O O . ILE A 1 94 ? 6.744 -5.484 -2.893 1.00 92.75 94 ILE A O 1
ATOM 780 N N . ARG A 1 95 ? 4.660 -5.911 -3.581 1.00 95.06 95 ARG A N 1
ATOM 781 C CA . ARG A 1 95 ? 4.248 -4.492 -3.559 1.00 95.06 95 ARG A CA 1
ATOM 782 C C . ARG A 1 95 ? 3.982 -4.012 -2.132 1.00 95.06 95 ARG A C 1
ATOM 784 O O . ARG A 1 95 ? 4.361 -2.890 -1.818 1.00 95.06 95 ARG A O 1
ATOM 791 N N . CYS A 1 96 ? 3.413 -4.872 -1.286 1.00 94.25 96 CYS A N 1
ATOM 792 C CA . CYS A 1 96 ? 3.167 -4.601 0.129 1.00 94.25 96 CYS A CA 1
ATOM 793 C C . CYS A 1 96 ? 4.467 -4.371 0.903 1.00 94.25 96 CYS A C 1
ATOM 795 O O . CYS A 1 96 ? 4.514 -3.461 1.724 1.00 94.25 96 CYS A O 1
ATOM 797 N N . G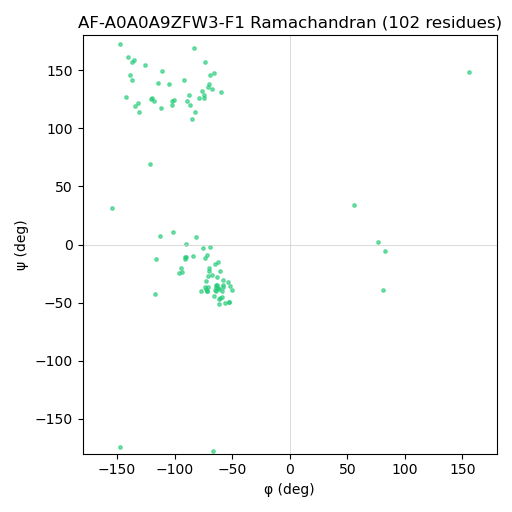LU A 1 97 ? 5.537 -5.109 0.588 1.00 93.94 97 GLU A N 1
ATOM 798 C CA . GLU A 1 97 ? 6.870 -4.880 1.173 1.00 93.94 97 GLU A CA 1
ATOM 799 C C . GLU A 1 97 ? 7.307 -3.423 1.009 1.00 93.94 97 GLU A C 1
ATOM 801 O O . GLU A 1 97 ? 7.692 -2.741 1.956 1.00 93.94 97 GLU A O 1
ATOM 806 N N . LYS A 1 98 ? 7.188 -2.906 -0.217 1.00 94.00 98 LYS A N 1
ATOM 807 C CA . LYS A 1 98 ? 7.602 -1.541 -0.537 1.00 94.00 98 LYS A CA 1
ATOM 808 C C . LYS A 1 98 ? 6.611 -0.489 -0.049 1.00 94.00 98 LYS A C 1
ATOM 810 O O . LYS A 1 98 ? 7.038 0.567 0.405 1.00 94.00 98 LYS A O 1
ATOM 815 N N . SER A 1 99 ? 5.308 -0.742 -0.165 1.00 93.19 99 SER A N 1
ATOM 816 C CA . SER A 1 99 ? 4.285 0.231 0.227 1.00 93.19 99 SER A CA 1
ATOM 817 C C . SER A 1 99 ? 4.195 0.398 1.740 1.00 93.19 99 SER A C 1
ATOM 819 O O . SER A 1 99 ? 3.991 1.512 2.204 1.00 93.19 99 SER A O 1
ATOM 821 N N . THR A 1 100 ? 4.377 -0.679 2.509 1.00 92.88 100 THR A N 1
ATOM 822 C CA . THR A 1 100 ? 4.419 -0.602 3.975 1.00 92.88 100 THR A CA 1
ATOM 823 C C . THR A 1 100 ? 5.708 0.049 4.460 1.00 92.88 100 THR A C 1
ATOM 825 O O . THR A 1 100 ? 5.637 0.903 5.329 1.00 92.88 100 THR A O 1
ATOM 828 N N . SER A 1 101 ? 6.854 -0.254 3.837 1.00 92.69 101 SER A N 1
ATOM 829 C CA . SER A 1 101 ? 8.124 0.442 4.098 1.00 92.69 101 SER A CA 1
ATOM 830 C C . SER A 1 101 ? 8.039 1.952 3.846 1.00 92.69 101 SER A C 1
ATOM 832 O O . SER A 1 101 ? 8.661 2.725 4.556 1.00 92.69 101 SER A O 1
ATOM 834 N N . LEU A 1 102 ? 7.255 2.380 2.849 1.00 91.75 102 LEU A N 1
ATOM 835 C CA . LEU A 1 102 ? 7.003 3.798 2.575 1.00 91.75 102 LEU A CA 1
ATOM 836 C C . LEU A 1 102 ? 6.077 4.463 3.607 1.00 91.75 102 LEU A C 1
ATOM 838 O O . LEU A 1 102 ? 6.149 5.673 3.800 1.00 91.75 102 LEU A O 1
ATOM 842 N N . ALA A 1 103 ? 5.144 3.703 4.180 1.00 87.88 103 ALA A N 1
ATOM 843 C CA . ALA A 1 103 ? 4.111 4.224 5.073 1.00 87.88 103 ALA A CA 1
ATOM 844 C C . ALA A 1 103 ? 4.572 4.365 6.535 1.00 87.88 103 ALA A C 1
ATOM 846 O O . ALA A 1 103 ? 3.833 4.937 7.335 1.00 87.88 103 ALA A O 1
ATOM 847 N N . LEU A 1 104 ? 5.746 3.818 6.865 1.00 85.44 104 LEU A N 1
ATOM 848 C CA . LEU A 1 104 ? 6.390 3.860 8.179 1.00 85.44 104 LEU A CA 1
ATOM 849 C C . LEU A 1 104 ? 7.494 4.920 8.204 1.00 85.44 104 LEU A C 1
ATOM 851 O O . LEU A 1 104 ? 7.616 5.588 9.253 1.00 85.44 104 LEU A O 1
#

Radius of gyration: 13.88 Å; Cα contacts (8 Å, |Δi|>4): 126; chains: 1; bounding box: 33×31×34 Å

Mean predicted aligned error: 3.37 Å

Sequence (104 aa):
MKLKIKGDIVTLGVRVEPTRVVGTYVEPREWNALIQQPDVIVIDTRNEYEFRVGTFRGAINPHIRRFTQFPDFLRLHLEQWRDKKIAMFCTGGIRCEKSTSLAL